Protein AF-A0AAP1C8U9-F1 (afdb_monomer_lite)

Secondary structure (DSSP, 8-state):
-HHHHHTTTS---EE---TTEEEHHHHHHHEEEEEEETTEEEEEETTSSEEEEEEEEEETTS-EEEEEEEEEEEETTEEEEEEESS--HHHHHHHHHHHHHHHHHHHHHHHHHS--

Structure (mmCIF, N/CA/C/O backbone):
data_AF-A0AAP1C8U9-F1
#
_entry.id   AF-A0AAP1C8U9-F1
#
loop_
_atom_site.group_PDB
_atom_site.id
_atom_site.type_symbol
_atom_site.label_atom_id
_atom_site.label_alt_id
_atom_site.label_comp_id
_atom_site.label_asym_id
_atom_site.label_entity_id
_atom_site.label_seq_id
_atom_site.pdbx_PDB_ins_code
_atom_site.Cartn_x
_atom_site.Cartn_y
_atom_site.Cartn_z
_atom_site.occupancy
_atom_site.B_iso_or_equiv
_atom_site.auth_seq_id
_atom_site.auth_comp_id
_atom_site.auth_asym_id
_atom_site.auth_atom_id
_atom_site.pdbx_PDB_model_num
ATOM 1 N N . MET A 1 1 ? 7.116 -14.100 4.155 1.00 57.41 1 MET A N 1
ATOM 2 C CA . MET A 1 1 ? 6.421 -15.200 3.461 1.00 57.41 1 MET A CA 1
ATOM 3 C C . MET A 1 1 ? 5.137 -14.801 2.743 1.00 57.41 1 MET A C 1
ATOM 5 O O . MET A 1 1 ? 5.049 -15.154 1.580 1.00 57.41 1 MET A O 1
ATOM 9 N N . GLU A 1 2 ? 4.154 -14.098 3.331 1.00 79.31 2 GLU A N 1
ATOM 10 C CA . GLU A 1 2 ? 2.946 -13.729 2.549 1.00 79.31 2 GLU A CA 1
ATOM 11 C C . GLU A 1 2 ? 3.238 -12.731 1.424 1.00 79.31 2 GLU A C 1
ATOM 13 O O . GLU A 1 2 ? 2.864 -12.975 0.283 1.00 79.31 2 GLU A O 1
ATOM 18 N N . PHE A 1 3 ? 3.963 -11.649 1.717 1.00 87.81 3 PHE A N 1
ATOM 19 C CA . PHE A 1 3 ? 4.241 -10.627 0.708 1.00 87.81 3 PHE A CA 1
ATOM 20 C C . PHE A 1 3 ? 5.209 -11.092 -0.385 1.00 87.81 3 PHE A C 1
ATOM 22 O O . PHE A 1 3 ? 4.993 -10.748 -1.535 1.00 87.81 3 PHE A O 1
ATOM 29 N N . GLU A 1 4 ? 6.235 -11.888 -0.064 1.00 86.62 4 GLU A N 1
ATOM 30 C CA . GLU A 1 4 ? 7.237 -12.368 -1.040 1.00 86.62 4 GLU A CA 1
ATOM 31 C C . GLU A 1 4 ? 6.588 -13.141 -2.189 1.00 86.62 4 GLU A C 1
ATOM 33 O O . GLU A 1 4 ? 6.900 -12.896 -3.351 1.00 86.62 4 GLU A O 1
ATOM 38 N N . ARG A 1 5 ? 5.611 -13.998 -1.867 1.00 89.31 5 ARG A N 1
ATOM 39 C CA . ARG A 1 5 ? 4.880 -14.796 -2.857 1.00 89.31 5 ARG A CA 1
ATOM 40 C C . ARG A 1 5 ? 4.102 -13.949 -3.858 1.00 89.31 5 ARG A C 1
ATOM 42 O O . ARG A 1 5 ? 3.864 -14.406 -4.969 1.00 89.31 5 ARG A O 1
ATOM 49 N N . LEU A 1 6 ? 3.715 -12.723 -3.492 1.00 89.81 6 LEU A N 1
ATOM 50 C CA . LEU A 1 6 ? 3.013 -11.826 -4.411 1.00 89.81 6 LEU A CA 1
ATOM 51 C C . LEU A 1 6 ? 3.906 -11.416 -5.585 1.00 89.81 6 LEU A C 1
ATOM 53 O O . LEU A 1 6 ? 3.395 -11.141 -6.665 1.00 89.81 6 LEU A O 1
ATOM 57 N N . PHE A 1 7 ? 5.225 -11.380 -5.387 1.00 89.94 7 PHE A N 1
ATOM 58 C CA . PHE A 1 7 ? 6.176 -10.920 -6.395 1.00 89.94 7 PHE A CA 1
ATOM 59 C C . PHE A 1 7 ? 6.625 -12.024 -7.361 1.00 89.94 7 PHE A C 1
ATOM 61 O O . PHE A 1 7 ? 7.336 -11.737 -8.324 1.00 89.94 7 PHE A O 1
ATOM 68 N N . GLU A 1 8 ? 6.211 -13.273 -7.150 1.00 88.31 8 GLU A N 1
ATOM 69 C CA . GLU A 1 8 ? 6.632 -14.400 -7.978 1.00 88.31 8 GLU A CA 1
ATOM 70 C C . GLU A 1 8 ? 5.942 -14.410 -9.356 1.00 88.31 8 GLU A C 1
ATOM 72 O O . GLU A 1 8 ? 4.753 -14.122 -9.504 1.00 88.31 8 GLU A O 1
ATOM 77 N N . GLY A 1 9 ? 6.692 -14.797 -10.393 1.00 81.62 9 GLY A N 1
ATOM 78 C CA . GLY A 1 9 ? 6.134 -15.166 -11.699 1.00 81.62 9 GLY A CA 1
ATOM 79 C C . GLY A 1 9 ? 5.708 -14.014 -12.617 1.00 81.62 9 GLY A C 1
ATOM 80 O O . GLY A 1 9 ? 5.140 -14.284 -13.677 1.00 81.62 9 GLY A O 1
ATOM 81 N N . LYS A 1 10 ? 5.978 -12.750 -12.263 1.00 82.06 10 LYS A N 1
ATOM 82 C CA . LYS A 1 10 ? 5.694 -11.581 -13.114 1.00 82.06 10 LYS A CA 1
ATOM 83 C C . LYS A 1 10 ? 6.839 -10.563 -13.075 1.00 82.06 10 LYS A C 1
ATOM 85 O O . LYS A 1 10 ? 7.436 -10.382 -12.019 1.00 82.06 10 LYS A O 1
ATOM 90 N N . PRO A 1 11 ? 7.135 -9.879 -14.196 1.00 85.12 11 PRO A N 1
ATOM 91 C CA . PRO A 1 11 ? 8.046 -8.743 -14.187 1.00 85.12 11 PRO A CA 1
ATOM 92 C C . PRO A 1 11 ? 7.383 -7.541 -13.506 1.00 85.12 11 PRO A C 1
ATOM 94 O O . PRO A 1 11 ? 6.227 -7.214 -13.792 1.00 85.12 11 PRO A O 1
ATOM 97 N N . TRP A 1 12 ? 8.129 -6.864 -12.637 1.00 92.38 12 TRP A N 1
ATOM 98 C CA . TRP A 1 12 ? 7.668 -5.682 -11.914 1.00 92.38 12 TRP A CA 1
ATOM 99 C C . TRP A 1 12 ? 8.289 -4.405 -12.483 1.00 92.38 12 TRP A C 1
ATOM 101 O O . TRP A 1 12 ? 9.398 -4.440 -13.017 1.00 92.38 12 TRP A O 1
ATOM 111 N N . PRO A 1 13 ? 7.590 -3.259 -12.400 1.00 91.94 13 PRO A N 1
ATOM 112 C CA . PRO A 1 13 ? 8.167 -1.989 -12.810 1.00 91.94 13 PRO A CA 1
ATOM 113 C C . PRO A 1 13 ? 9.390 -1.661 -11.948 1.00 91.94 13 PRO A C 1
ATOM 115 O O . PRO A 1 13 ? 9.350 -1.805 -10.724 1.00 91.94 13 PRO A O 1
ATOM 118 N N . ALA A 1 14 ? 10.452 -1.190 -12.598 1.00 92.44 14 ALA A N 1
ATOM 119 C CA . ALA A 1 14 ? 11.650 -0.729 -11.915 1.00 92.44 14 ALA A CA 1
ATOM 120 C C . ALA A 1 14 ? 11.370 0.551 -11.109 1.00 92.44 14 ALA A C 1
ATOM 122 O O . ALA A 1 14 ? 10.611 1.420 -11.551 1.00 92.44 14 ALA A O 1
ATOM 123 N N . THR A 1 15 ? 12.011 0.686 -9.952 1.00 91.56 15 THR A N 1
ATOM 124 C CA . THR A 1 15 ? 12.005 1.905 -9.137 1.00 91.56 15 THR A CA 1
ATOM 125 C C . THR A 1 15 ? 13.390 2.210 -8.579 1.00 91.56 15 THR A C 1
ATOM 127 O O . THR A 1 15 ? 14.207 1.314 -8.358 1.00 91.56 15 THR A O 1
ATOM 130 N N . THR A 1 16 ? 13.638 3.488 -8.307 1.00 87.69 16 THR A N 1
ATOM 131 C CA . THR A 1 16 ? 14.831 3.961 -7.602 1.00 87.69 16 THR A CA 1
ATOM 132 C C . THR A 1 16 ? 14.554 4.108 -6.106 1.00 87.69 16 THR A C 1
ATOM 134 O O . THR A 1 16 ? 13.399 4.186 -5.678 1.00 87.69 16 THR A O 1
ATOM 137 N N . GLU A 1 17 ? 15.607 4.129 -5.285 1.00 83.38 17 GLU A N 1
ATOM 138 C CA . GLU A 1 17 ? 15.458 4.392 -3.851 1.00 83.38 17 GLU A CA 1
ATOM 139 C C . GLU A 1 17 ? 14.977 5.827 -3.605 1.00 83.38 17 GLU A C 1
ATOM 141 O O . GLU A 1 17 ? 15.621 6.803 -3.992 1.00 83.38 17 GLU A O 1
ATOM 146 N N . ARG A 1 18 ? 13.838 5.951 -2.924 1.00 86.19 18 AR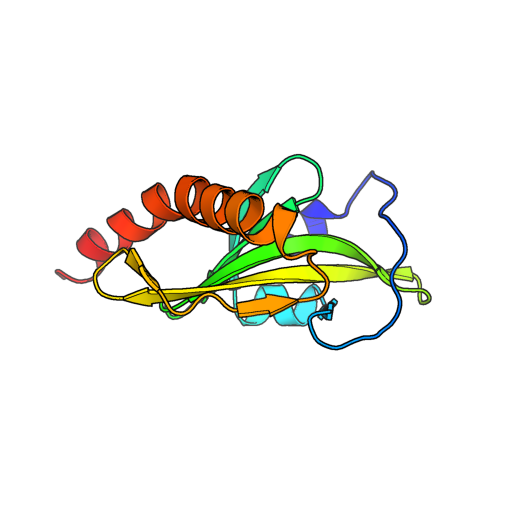G A N 1
ATOM 147 C CA . ARG A 1 18 ? 13.258 7.220 -2.484 1.00 86.19 18 ARG A CA 1
ATOM 148 C C . ARG A 1 18 ? 12.419 7.005 -1.227 1.00 86.19 18 ARG A C 1
ATOM 150 O O . ARG A 1 18 ? 12.159 5.864 -0.837 1.00 86.19 18 ARG A O 1
ATOM 157 N N . VAL A 1 19 ? 12.006 8.096 -0.576 1.00 85.56 19 VAL A N 1
ATOM 158 C CA . VAL A 1 19 ? 11.016 8.036 0.519 1.00 85.56 19 VAL A CA 1
ATOM 159 C C . VAL A 1 19 ? 9.784 7.267 0.023 1.00 85.56 19 VAL A C 1
ATOM 161 O O . VAL A 1 19 ? 9.538 7.223 -1.170 1.00 85.56 19 VAL A O 1
ATOM 164 N N . GLY A 1 20 ? 9.049 6.574 0.890 1.00 87.81 20 GLY A N 1
ATOM 165 C CA . GLY A 1 20 ? 7.875 5.797 0.467 1.00 87.81 20 GLY A CA 1
ATOM 166 C C . GLY A 1 20 ? 8.185 4.462 -0.223 1.00 87.81 20 GLY A C 1
ATOM 167 O O . GLY A 1 20 ? 7.272 3.655 -0.366 1.00 87.81 20 GLY A O 1
ATOM 168 N N . ILE A 1 21 ? 9.441 4.155 -0.572 1.00 93.31 21 ILE A N 1
ATOM 169 C CA . ILE A 1 21 ? 9.829 2.790 -0.951 1.00 93.31 21 ILE A CA 1
ATOM 170 C C . ILE A 1 21 ? 10.014 1.940 0.306 1.00 93.31 21 ILE A C 1
ATOM 172 O O . ILE A 1 21 ? 10.745 2.309 1.226 1.00 93.31 21 ILE A O 1
ATOM 176 N N . MET A 1 22 ? 9.378 0.772 0.336 1.00 94.81 22 MET A N 1
ATOM 177 C CA . MET A 1 22 ? 9.456 -0.175 1.444 1.00 94.81 22 MET A CA 1
ATOM 178 C C . MET A 1 22 ? 9.836 -1.562 0.931 1.00 94.81 22 MET A C 1
ATOM 180 O O . MET A 1 22 ? 9.208 -2.098 0.020 1.00 94.81 22 MET A O 1
ATOM 184 N N . SER A 1 23 ? 10.867 -2.164 1.527 1.00 94.19 23 SER A N 1
ATOM 185 C CA . SER A 1 23 ? 11.239 -3.548 1.226 1.00 94.19 23 SER A CA 1
ATOM 186 C C . SER A 1 23 ? 10.151 -4.523 1.672 1.00 94.19 23 SER A C 1
ATOM 188 O O . SER A 1 23 ? 9.431 -4.272 2.643 1.00 94.19 23 SER A O 1
ATOM 190 N N . VAL A 1 24 ? 10.075 -5.672 1.001 1.00 94.06 24 VAL A N 1
ATOM 191 C CA . VAL A 1 24 ? 9.145 -6.749 1.369 1.00 94.06 24 VAL A CA 1
ATOM 192 C C . VAL A 1 24 ? 9.379 -7.238 2.806 1.00 94.06 24 VAL A C 1
ATOM 194 O O . VAL A 1 24 ? 8.416 -7.473 3.535 1.00 94.06 24 VAL A O 1
ATOM 197 N N . ASP A 1 25 ? 10.633 -7.298 3.258 1.00 93.31 25 ASP A N 1
ATOM 198 C CA . ASP A 1 25 ? 10.988 -7.606 4.648 1.00 93.31 25 ASP A CA 1
ATOM 199 C C . ASP A 1 25 ? 10.356 -6.633 5.649 1.00 93.31 25 ASP A C 1
ATOM 201 O O . ASP A 1 25 ? 9.743 -7.054 6.633 1.00 93.31 25 ASP A O 1
ATOM 205 N N . SER A 1 26 ? 10.499 -5.324 5.412 1.00 93.62 26 SER A N 1
ATOM 206 C CA . SER A 1 26 ? 9.927 -4.289 6.281 1.00 93.62 26 SER A CA 1
ATOM 207 C C . SER A 1 26 ? 8.403 -4.340 6.260 1.00 93.62 26 SER A C 1
ATOM 209 O O . SER A 1 26 ? 7.766 -4.268 7.315 1.00 93.62 26 SER A O 1
ATOM 211 N N . LEU A 1 27 ? 7.829 -4.559 5.074 1.00 94.75 27 LEU A N 1
ATOM 212 C CA . LEU A 1 27 ? 6.396 -4.721 4.883 1.00 94.75 27 LEU A CA 1
ATOM 213 C C . LEU A 1 27 ? 5.862 -5.901 5.710 1.00 94.75 27 LEU A C 1
ATOM 215 O O . LEU A 1 27 ? 4.956 -5.724 6.517 1.00 94.75 27 LEU A O 1
ATOM 219 N N . GLY A 1 28 ? 6.488 -7.077 5.615 1.00 93.88 28 GLY A N 1
ATOM 220 C CA . GLY A 1 28 ? 6.080 -8.271 6.363 1.00 93.88 28 GLY A CA 1
ATOM 221 C C . GLY A 1 28 ? 6.229 -8.158 7.883 1.00 93.88 28 GLY A C 1
ATOM 222 O O . GLY A 1 28 ? 5.494 -8.815 8.631 1.00 93.88 28 GLY A O 1
ATOM 223 N N . ARG A 1 29 ? 7.146 -7.312 8.366 1.00 93.94 29 ARG A N 1
ATOM 224 C CA . ARG A 1 29 ? 7.324 -7.053 9.803 1.00 93.94 29 ARG A CA 1
ATOM 225 C C . ARG A 1 29 ? 6.245 -6.147 10.376 1.00 93.94 29 ARG A C 1
ATOM 227 O O . ARG A 1 29 ? 5.832 -6.372 11.507 1.00 93.94 29 ARG A O 1
ATOM 234 N N . GLN A 1 30 ? 5.798 -5.143 9.629 1.00 94.69 30 GLN A N 1
ATOM 235 C CA . GLN A 1 30 ? 4.947 -4.069 10.159 1.00 94.69 30 GLN A CA 1
ATOM 236 C C . GLN A 1 30 ? 3.487 -4.159 9.707 1.00 94.69 30 GLN A C 1
ATOM 238 O O . GLN A 1 30 ? 2.610 -3.604 10.369 1.00 94.69 30 GLN A O 1
ATOM 243 N N . TRP A 1 31 ? 3.220 -4.878 8.619 1.00 95.69 31 TRP A N 1
ATOM 244 C CA . TRP A 1 31 ? 1.928 -4.881 7.949 1.00 95.69 31 TRP A CA 1
ATOM 245 C C . TRP A 1 31 ? 1.392 -6.297 7.747 1.00 95.69 31 TRP A C 1
ATOM 247 O O . TRP A 1 31 ? 2.128 -7.286 7.765 1.00 95.69 31 TRP A O 1
ATOM 257 N N . VAL A 1 32 ? 0.080 -6.368 7.567 1.00 94.19 32 VAL A N 1
ATOM 258 C CA . VAL A 1 32 ? -0.695 -7.558 7.229 1.00 94.19 32 VAL A CA 1
ATOM 259 C C . VAL A 1 32 ? -1.348 -7.297 5.881 1.00 94.19 32 VAL A C 1
ATOM 261 O O . VAL A 1 32 ? -1.930 -6.228 5.671 1.00 94.19 32 VAL A O 1
ATOM 264 N N . LEU A 1 33 ? -1.214 -8.247 4.958 1.00 93.75 33 LEU A N 1
ATOM 265 C CA . LEU A 1 33 ? -1.822 -8.146 3.639 1.00 93.75 33 LEU A CA 1
ATOM 266 C C . LEU A 1 33 ? -3.347 -8.165 3.780 1.00 93.75 33 LEU A C 1
ATOM 268 O O . LEU A 1 33 ? -3.901 -9.013 4.472 1.00 93.75 33 LEU A O 1
ATOM 272 N N . VAL A 1 34 ? -4.012 -7.229 3.111 1.00 93.38 34 VAL A N 1
ATOM 273 C CA . VAL A 1 34 ? -5.476 -7.165 3.038 1.00 93.38 34 VAL A CA 1
ATOM 274 C C . VAL A 1 34 ? -5.956 -7.638 1.671 1.00 93.38 34 VAL A C 1
ATOM 276 O O . VAL A 1 34 ? -6.861 -8.461 1.584 1.00 93.38 34 VAL A O 1
ATOM 279 N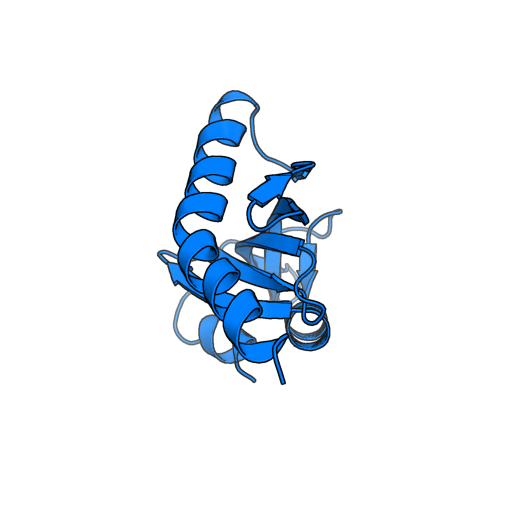 N . ALA A 1 35 ? -5.352 -7.117 0.604 1.00 92.38 35 ALA A N 1
ATOM 280 C CA . ALA A 1 35 ? -5.694 -7.473 -0.767 1.00 92.38 35 ALA A CA 1
ATOM 281 C C . ALA A 1 35 ? -4.516 -7.206 -1.712 1.00 92.38 35 ALA A C 1
ATOM 283 O O . ALA A 1 35 ? -3.688 -6.333 -1.448 1.00 92.38 35 ALA A O 1
ATOM 284 N N . GLU A 1 36 ? -4.478 -7.922 -2.832 1.00 91.75 36 GLU A N 1
ATOM 285 C CA . GLU A 1 36 ? -3.638 -7.625 -3.996 1.00 91.75 36 GLU A CA 1
ATOM 286 C C . GLU A 1 36 ? -4.544 -7.525 -5.222 1.00 91.75 36 GLU A C 1
ATOM 288 O O . GLU A 1 36 ? -5.464 -8.325 -5.385 1.00 91.75 36 GLU A O 1
ATOM 293 N N . GLU A 1 37 ? -4.319 -6.512 -6.055 1.00 88.94 37 GLU A N 1
ATOM 294 C CA . GLU A 1 37 ? -5.041 -6.348 -7.309 1.00 88.94 37 GLU A CA 1
ATOM 295 C C . GLU A 1 37 ? -4.219 -5.563 -8.336 1.00 88.94 37 GLU A C 1
ATOM 297 O O . GLU A 1 37 ? -3.918 -4.373 -8.165 1.00 88.94 37 GLU A O 1
ATOM 302 N N . CYS A 1 38 ? -3.959 -6.207 -9.476 1.00 87.50 38 CYS A N 1
ATOM 303 C CA . CYS A 1 38 ? -3.337 -5.599 -10.652 1.00 87.50 38 CYS A CA 1
ATOM 304 C C . CYS A 1 38 ? -1.974 -4.957 -10.345 1.00 87.50 38 CYS A C 1
ATOM 306 O O . CYS A 1 38 ? -1.664 -3.882 -10.861 1.00 87.50 38 CYS A O 1
ATOM 308 N N . GLY A 1 39 ? -1.164 -5.601 -9.496 1.00 92.12 39 GLY A N 1
ATOM 309 C CA . GLY A 1 39 ? 0.160 -5.097 -9.123 1.00 92.12 39 GLY A CA 1
ATOM 310 C C . GLY A 1 39 ? 0.140 -3.963 -8.099 1.00 92.12 39 GLY A C 1
ATOM 311 O O . GLY A 1 39 ? 1.135 -3.258 -7.923 1.00 92.12 39 GLY A O 1
ATOM 312 N N . TYR A 1 40 ? -0.990 -3.788 -7.424 1.00 93.75 40 TYR A N 1
ATOM 313 C CA . TYR A 1 40 ? -1.111 -2.983 -6.221 1.00 93.75 40 TYR A CA 1
ATOM 314 C C . TYR A 1 40 ? -1.443 -3.900 -5.057 1.00 93.75 40 TYR A C 1
ATOM 316 O O . TYR A 1 40 ? -2.170 -4.875 -5.226 1.00 93.75 40 TYR A O 1
ATOM 324 N N . LEU A 1 41 ? -0.973 -3.552 -3.868 1.00 94.81 41 LEU A N 1
ATOM 325 C CA . LEU A 1 41 ? -1.376 -4.219 -2.645 1.00 94.81 41 LEU A CA 1
ATOM 326 C C . LEU A 1 41 ? -1.909 -3.227 -1.629 1.00 94.81 41 LEU A C 1
ATOM 328 O O . LEU A 1 41 ? -1.485 -2.073 -1.560 1.00 94.81 41 LEU A O 1
ATOM 332 N N . ILE A 1 42 ? -2.860 -3.707 -0.844 1.00 95.19 42 ILE A N 1
ATOM 333 C CA . ILE A 1 42 ? -3.447 -3.005 0.278 1.00 95.19 42 ILE A CA 1
ATOM 334 C C . ILE A 1 42 ? -3.004 -3.767 1.507 1.00 95.19 42 ILE A C 1
ATOM 336 O O . ILE A 1 42 ? -3.123 -4.994 1.574 1.00 95.19 42 ILE A O 1
ATOM 340 N N . ALA A 1 43 ? -2.489 -3.036 2.480 1.00 95.81 43 ALA A N 1
ATOM 341 C CA . ALA A 1 43 ? -2.051 -3.617 3.727 1.00 95.81 43 ALA A CA 1
ATOM 342 C C . ALA A 1 43 ? -2.542 -2.782 4.902 1.00 95.81 43 ALA A C 1
ATOM 344 O O . ALA A 1 43 ? -2.770 -1.576 4.796 1.00 95.81 43 ALA A O 1
ATOM 345 N N . LYS A 1 44 ? -2.693 -3.450 6.036 1.00 95.19 44 LYS A N 1
ATOM 346 C CA . LYS A 1 44 ? -3.062 -2.850 7.312 1.00 95.19 44 LYS A CA 1
ATOM 347 C C . LYS A 1 44 ? -1.898 -3.000 8.273 1.00 95.19 44 LYS A C 1
ATOM 349 O O . LYS A 1 44 ? -1.222 -4.027 8.253 1.00 95.19 44 LYS A O 1
ATOM 354 N N . SER A 1 45 ? -1.630 -1.993 9.089 1.00 95.62 45 SER A N 1
ATOM 355 C CA . SER A 1 45 ? -0.584 -2.101 10.098 1.00 95.62 45 SER A CA 1
ATOM 356 C C . SER A 1 45 ? -0.953 -3.202 11.093 1.00 95.62 45 SER A C 1
ATOM 358 O O . SER A 1 45 ? -2.128 -3.455 11.363 1.00 95.62 45 SER A O 1
ATOM 360 N N . ARG A 1 46 ? 0.046 -3.888 11.650 1.00 93.44 46 ARG A N 1
ATOM 361 C CA . ARG A 1 46 ? -0.191 -4.980 12.610 1.00 93.44 46 ARG A CA 1
ATOM 362 C C . ARG A 1 46 ? -0.912 -4.531 13.878 1.00 93.44 46 ARG A C 1
ATOM 364 O O . ARG A 1 46 ? -1.624 -5.328 14.472 1.00 93.44 46 ARG A O 1
ATOM 371 N N . ASP A 1 47 ? -0.737 -3.276 14.280 1.00 92.19 47 ASP A N 1
ATOM 372 C CA . ASP A 1 47 ? -1.477 -2.670 15.392 1.00 92.19 47 ASP A CA 1
ATOM 373 C C . ASP A 1 47 ? -2.901 -2.230 15.003 1.00 92.19 47 ASP A C 1
ATOM 375 O O . ASP A 1 47 ? -3.659 -1.762 15.849 1.00 92.19 47 ASP A O 1
ATOM 379 N N . GLY A 1 48 ? -3.266 -2.369 13.726 1.00 91.50 48 GLY A N 1
ATOM 380 C CA . GLY A 1 48 ? -4.573 -2.042 13.179 1.00 91.50 48 GLY A CA 1
ATOM 381 C C . GLY A 1 48 ? -4.878 -0.551 13.063 1.00 91.50 48 GLY A C 1
ATOM 382 O O . GLY A 1 48 ? -6.014 -0.216 12.735 1.00 91.50 48 GLY A O 1
ATOM 383 N N . LYS A 1 49 ? -3.898 0.325 13.310 1.00 94.88 49 LYS A N 1
ATOM 384 C CA . LYS A 1 49 ? -4.073 1.785 13.363 1.00 94.88 49 LYS A CA 1
ATOM 385 C C . LYS A 1 49 ? -3.842 2.505 12.043 1.00 94.88 49 LYS A C 1
ATOM 387 O O . LYS A 1 49 ? -4.085 3.702 11.969 1.00 94.88 49 LYS A O 1
ATOM 392 N N . ALA A 1 50 ? -3.371 1.822 11.008 1.00 96.75 50 ALA A N 1
ATOM 393 C CA . ALA A 1 50 ? -3.128 2.429 9.710 1.00 96.75 50 ALA A CA 1
ATOM 394 C C . ALA A 1 50 ? -3.432 1.466 8.561 1.00 96.75 50 ALA A C 1
ATOM 396 O O . ALA A 1 50 ? -3.311 0.246 8.682 1.00 96.75 50 ALA A O 1
ATOM 397 N N . GLY A 1 51 ? -3.799 2.041 7.423 1.00 96.50 51 GLY A N 1
ATOM 398 C CA . GLY A 1 51 ? -3.889 1.373 6.134 1.00 96.50 51 GLY A CA 1
ATOM 399 C C . GLY A 1 51 ? -2.913 1.992 5.143 1.00 96.50 51 GLY A C 1
ATOM 400 O O . GLY A 1 51 ? -2.641 3.191 5.205 1.00 96.50 51 GLY A O 1
ATOM 401 N N . LEU A 1 52 ? -2.410 1.190 4.211 1.00 96.94 52 LEU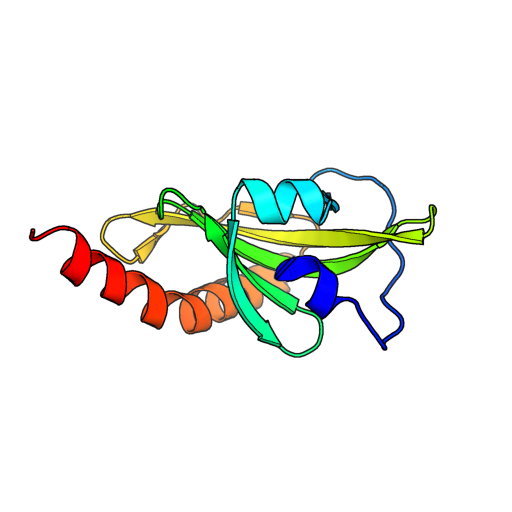 A N 1
ATOM 402 C CA . LEU A 1 52 ? -1.657 1.686 3.065 1.00 96.94 52 LEU A CA 1
ATOM 403 C C . LEU A 1 52 ? -2.097 1.016 1.771 1.00 96.94 52 LEU A C 1
ATOM 405 O O . LEU A 1 52 ? -2.563 -0.124 1.768 1.00 96.94 52 LEU A O 1
ATOM 409 N N . LEU A 1 53 ? -1.899 1.740 0.675 1.0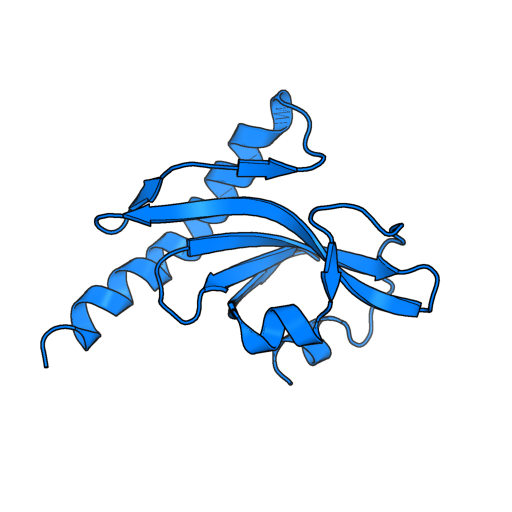0 96.88 53 LEU A N 1
ATOM 410 C CA . LEU A 1 53 ? -1.926 1.230 -0.687 1.00 96.88 53 LEU A CA 1
ATOM 411 C C . LEU A 1 53 ? -0.529 1.421 -1.278 1.00 96.88 53 LEU A C 1
ATOM 413 O O . LEU A 1 53 ? -0.018 2.543 -1.346 1.00 96.88 53 LEU A O 1
ATOM 417 N N . GLY A 1 54 ? 0.069 0.320 -1.716 1.00 96.25 54 GLY A N 1
ATOM 418 C CA . GLY A 1 54 ? 1.370 0.301 -2.364 1.00 96.25 54 GLY A CA 1
ATOM 419 C C . GLY A 1 54 ? 1.285 -0.246 -3.780 1.00 96.25 54 GLY A C 1
ATOM 420 O O . GLY A 1 54 ? 0.508 -1.157 -4.058 1.00 96.25 54 GLY A O 1
ATOM 421 N N . ARG A 1 55 ? 2.101 0.293 -4.680 1.00 95.50 55 ARG A N 1
ATOM 422 C CA . ARG A 1 55 ? 2.389 -0.323 -5.974 1.00 95.50 55 ARG A CA 1
ATOM 423 C C . ARG A 1 55 ? 3.536 -1.309 -5.802 1.00 95.50 55 ARG A C 1
ATOM 425 O O . ARG A 1 55 ? 4.523 -0.984 -5.157 1.00 95.50 55 ARG A O 1
ATOM 432 N N . MET A 1 56 ? 3.417 -2.490 -6.386 1.00 95.25 56 MET A N 1
ATOM 433 C CA . MET A 1 56 ? 4.480 -3.490 -6.389 1.00 95.25 56 MET A CA 1
ATOM 434 C C . MET A 1 56 ? 5.525 -3.151 -7.453 1.00 95.25 56 MET A C 1
ATOM 436 O O . MET A 1 56 ? 5.181 -2.834 -8.596 1.00 95.25 56 MET A O 1
ATOM 440 N N . CYS A 1 57 ? 6.797 -3.203 -7.073 1.00 95.31 57 CYS A N 1
ATOM 441 C CA . CYS A 1 57 ? 7.920 -2.807 -7.914 1.00 95.31 57 CYS A CA 1
ATOM 442 C C . CYS A 1 57 ? 9.190 -3.604 -7.583 1.00 95.31 57 CYS A C 1
ATOM 444 O O . CYS A 1 57 ? 9.273 -4.329 -6.589 1.00 95.31 57 CYS A O 1
ATOM 446 N N . GLU A 1 58 ? 10.193 -3.457 -8.441 1.00 94.94 58 GLU A N 1
ATOM 447 C CA . GLU A 1 58 ? 11.530 -4.017 -8.263 1.00 94.94 58 GLU A CA 1
ATOM 448 C C . GLU A 1 58 ? 12.557 -2.885 -8.242 1.00 94.94 58 GLU A C 1
ATOM 450 O O . GLU A 1 58 ? 12.474 -1.929 -9.012 1.00 94.94 58 GLU A O 1
ATOM 455 N N . ARG A 1 59 ? 13.511 -2.955 -7.320 1.00 92.12 59 ARG A N 1
ATOM 456 C CA . ARG A 1 59 ? 14.625 -2.008 -7.237 1.00 92.12 59 ARG A CA 1
ATOM 457 C C . ARG A 1 59 ? 15.686 -2.325 -8.287 1.00 92.12 59 ARG A C 1
ATOM 459 O O . ARG A 1 59 ? 15.782 -3.450 -8.760 1.00 92.12 59 ARG A O 1
ATOM 466 N N . GLU A 1 60 ? 16.571 -1.368 -8.556 1.00 88.69 60 GLU A N 1
ATOM 467 C CA . GLU A 1 60 ? 17.721 -1.568 -9.457 1.00 88.69 60 GLU A CA 1
ATOM 468 C C . GLU A 1 60 ? 18.647 -2.730 -9.044 1.00 88.69 60 GLU A C 1
ATOM 470 O O . GLU A 1 60 ? 19.307 -3.318 -9.895 1.00 88.69 60 GLU A O 1
ATOM 475 N N . ASP A 1 61 ? 18.680 -3.100 -7.757 1.00 89.44 61 ASP A N 1
ATOM 476 C CA . ASP A 1 61 ? 19.426 -4.261 -7.251 1.00 89.44 61 ASP A CA 1
ATOM 477 C C . ASP A 1 61 ? 18.660 -5.595 -7.370 1.00 89.44 61 ASP A C 1
ATOM 479 O O . ASP A 1 61 ? 19.070 -6.593 -6.776 1.00 89.44 61 ASP A O 1
ATOM 483 N N . GLY A 1 62 ? 17.546 -5.621 -8.113 1.00 89.75 62 GLY A N 1
ATOM 484 C CA . GLY A 1 62 ? 16.718 -6.805 -8.364 1.00 89.75 62 GLY A CA 1
ATOM 485 C C . GLY A 1 62 ? 15.846 -7.226 -7.180 1.00 89.75 62 GLY A C 1
ATOM 486 O O . GLY A 1 62 ? 15.278 -8.316 -7.181 1.00 89.75 62 GLY A O 1
ATOM 487 N N . LYS A 1 63 ? 15.755 -6.400 -6.130 1.00 91.88 63 LYS A N 1
ATOM 488 C CA . LYS A 1 63 ? 14.959 -6.722 -4.940 1.00 91.88 63 LYS A CA 1
ATOM 489 C C . LYS A 1 63 ? 13.535 -6.206 -5.061 1.00 91.88 63 LYS A C 1
ATOM 491 O O . LYS A 1 63 ? 13.307 -5.027 -5.333 1.00 91.88 63 LYS A O 1
ATOM 496 N N . SER A 1 64 ? 12.581 -7.075 -4.746 1.00 94.00 64 SER A N 1
ATOM 497 C CA . SER A 1 64 ? 11.168 -6.728 -4.635 1.00 94.00 64 SER A CA 1
ATOM 498 C C . SER A 1 64 ? 10.916 -5.695 -3.537 1.00 94.00 64 SER A C 1
ATOM 500 O O . SER A 1 64 ? 11.492 -5.741 -2.443 1.00 94.00 64 SER A O 1
ATOM 502 N N . CYS A 1 65 ? 10.016 -4.763 -3.818 1.00 95.12 65 CYS A N 1
ATOM 503 C CA . CYS A 1 65 ? 9.610 -3.716 -2.895 1.00 95.12 65 CYS A CA 1
ATOM 504 C C . CYS A 1 65 ? 8.199 -3.229 -3.224 1.00 95.12 65 CYS A C 1
ATOM 506 O O . CYS A 1 65 ? 7.604 -3.602 -4.236 1.00 95.12 65 CYS A O 1
ATOM 508 N N . ILE A 1 66 ? 7.663 -2.380 -2.357 1.00 95.81 66 ILE A N 1
ATOM 509 C CA . ILE A 1 66 ? 6.519 -1.556 -2.708 1.00 95.81 66 ILE A CA 1
ATOM 510 C C . ILE A 1 66 ? 6.901 -0.089 -2.724 1.00 95.81 66 ILE A C 1
ATOM 512 O O . ILE A 1 66 ? 7.720 0.370 -1.930 1.00 95.81 66 ILE A O 1
ATOM 516 N N . GLU A 1 67 ? 6.224 0.647 -3.582 1.00 95.94 67 GLU A N 1
ATOM 517 C CA . GLU A 1 67 ? 6.120 2.087 -3.527 1.00 95.94 67 GLU A CA 1
ATOM 518 C C . GLU A 1 67 ? 4.796 2.451 -2.865 1.00 95.94 67 GLU A C 1
ATOM 520 O O . GLU A 1 67 ? 3.724 2.199 -3.416 1.00 95.94 67 GLU A O 1
ATOM 525 N N . VAL A 1 68 ? 4.860 3.017 -1.664 1.00 96.44 68 VAL A N 1
ATOM 526 C CA . VAL A 1 68 ? 3.683 3.493 -0.938 1.00 96.44 68 VAL A CA 1
ATOM 527 C C . VAL A 1 68 ? 3.137 4.723 -1.656 1.00 96.44 68 VAL A C 1
ATOM 529 O O . VAL A 1 68 ? 3.817 5.738 -1.750 1.00 96.44 68 VAL A O 1
ATOM 532 N N . LEU A 1 69 ? 1.899 4.625 -2.143 1.00 95.75 69 LEU A N 1
ATOM 533 C CA . LEU A 1 69 ? 1.213 5.717 -2.839 1.00 95.75 69 LEU A CA 1
ATOM 534 C C . LEU A 1 69 ? 0.355 6.536 -1.884 1.00 95.75 69 LEU A C 1
ATOM 536 O O . LEU A 1 69 ? 0.300 7.759 -1.982 1.00 95.75 69 LEU A O 1
ATOM 540 N N . VAL A 1 70 ? -0.321 5.850 -0.960 1.00 96.69 70 VAL A N 1
ATOM 541 C CA . VAL A 1 70 ? -1.114 6.484 0.090 1.00 96.69 70 VAL A CA 1
ATOM 542 C C . VAL A 1 70 ? -1.058 5.671 1.374 1.00 96.69 70 VAL A C 1
ATOM 544 O O . VAL A 1 70 ? -1.138 4.440 1.350 1.00 96.69 70 VAL A O 1
ATOM 547 N N . ARG A 1 71 ? -0.958 6.376 2.498 1.00 97.00 71 ARG A N 1
ATOM 548 C CA . ARG A 1 71 ? -1.153 5.861 3.855 1.00 97.00 71 ARG A CA 1
ATOM 549 C C . ARG A 1 71 ? -2.235 6.689 4.531 1.00 97.00 71 ARG A C 1
ATOM 551 O O . ARG A 1 71 ? -2.360 7.877 4.264 1.00 97.00 71 ARG A O 1
ATOM 558 N N . ALA A 1 72 ? -3.025 6.064 5.386 1.00 97.31 72 ALA A N 1
ATOM 559 C CA . ALA A 1 72 ? -4.023 6.751 6.189 1.00 97.31 72 ALA A CA 1
ATOM 560 C C . ALA A 1 72 ? -4.140 6.080 7.557 1.00 97.31 72 ALA A C 1
ATOM 562 O O . ALA A 1 72 ? -3.971 4.863 7.679 1.00 97.31 72 ALA A O 1
ATOM 563 N N . GLU A 1 73 ? -4.440 6.871 8.576 1.00 96.81 73 GLU A N 1
ATOM 564 C CA . GLU A 1 73 ? -4.722 6.386 9.923 1.00 96.81 73 GLU A CA 1
ATOM 565 C C . GLU A 1 73 ? -6.139 5.813 9.991 1.00 96.81 73 GLU A C 1
ATOM 567 O O . GLU A 1 73 ? -7.042 6.266 9.290 1.00 96.81 73 GLU A O 1
ATOM 572 N N . ILE A 1 74 ? -6.338 4.792 10.819 1.00 94.00 74 ILE A N 1
ATOM 573 C CA . ILE A 1 74 ? -7.638 4.187 11.093 1.00 94.00 74 ILE A CA 1
ATOM 574 C C . ILE A 1 74 ? -8.100 4.706 12.451 1.00 94.00 74 ILE A C 1
ATOM 576 O O . ILE A 1 74 ? -7.613 4.275 13.496 1.00 94.00 74 ILE A O 1
ATOM 580 N N . GLU A 1 75 ? -9.083 5.597 12.429 1.00 91.88 75 GLU A N 1
ATOM 581 C CA . GLU A 1 75 ? -9.685 6.198 13.615 1.00 91.88 75 GLU A CA 1
ATOM 582 C C . GLU A 1 75 ? -11.193 5.980 13.589 1.00 91.88 75 GLU A C 1
ATOM 584 O O . GLU A 1 75 ? -11.850 6.264 12.589 1.00 91.88 75 GLU A O 1
ATOM 589 N N . ASN A 1 76 ? -11.770 5.480 14.686 1.00 87.25 76 ASN A N 1
ATOM 590 C CA . ASN A 1 76 ? -13.215 5.233 14.794 1.00 87.25 76 ASN A CA 1
ATOM 591 C C . ASN A 1 76 ? -13.789 4.422 13.616 1.00 87.25 76 ASN A C 1
ATOM 593 O O . ASN A 1 76 ? -14.899 4.668 13.154 1.00 87.25 76 ASN A O 1
ATOM 597 N N . SER A 1 77 ? -13.030 3.432 13.141 1.00 83.81 77 SER A N 1
ATOM 598 C CA . SER A 1 77 ? -13.365 2.603 11.974 1.00 83.81 77 SER A CA 1
ATOM 599 C C . SER A 1 77 ? -13.404 3.339 10.626 1.00 83.81 77 SER A C 1
ATOM 601 O O . SER A 1 77 ? -13.970 2.834 9.654 1.00 83.81 77 SER A O 1
ATOM 603 N N . GLU A 1 78 ? -12.768 4.502 10.532 1.00 89.44 78 GLU A N 1
ATOM 604 C CA . GLU A 1 78 ? -12.659 5.282 9.306 1.00 89.44 78 GLU A CA 1
ATOM 605 C C . GLU A 1 78 ? -11.208 5.633 8.996 1.00 89.44 78 GLU A C 1
ATOM 607 O O . GLU A 1 78 ? -10.378 5.793 9.884 1.00 89.44 78 GLU A O 1
ATOM 612 N N . LEU A 1 79 ? -10.908 5.787 7.707 1.00 93.81 79 LEU A N 1
ATOM 613 C CA . LEU A 1 79 ? -9.605 6.265 7.265 1.00 93.81 79 LEU A CA 1
ATOM 614 C C . LEU A 1 79 ? -9.529 7.793 7.338 1.00 93.81 79 LEU A C 1
ATOM 616 O O . LEU A 1 79 ? -10.310 8.485 6.666 1.00 93.81 79 LEU A O 1
ATOM 620 N N . ARG A 1 80 ? -8.554 8.295 8.094 1.00 94.25 80 ARG A N 1
ATOM 621 C CA . ARG A 1 80 ? -8.254 9.708 8.354 1.00 94.25 80 ARG A CA 1
ATOM 622 C C . ARG A 1 80 ? -6.787 10.013 8.027 1.00 94.25 80 ARG A C 1
ATOM 624 O O . ARG A 1 80 ? -6.019 9.109 7.724 1.00 94.25 80 ARG A O 1
ATOM 631 N N . HIS A 1 81 ? -6.431 11.299 8.034 1.00 95.44 81 HIS A N 1
ATOM 632 C CA . HIS A 1 81 ? -5.045 11.769 7.874 1.00 95.44 81 HIS A CA 1
ATOM 633 C C . HIS A 1 81 ? -4.300 11.125 6.691 1.00 95.44 81 HIS A C 1
ATOM 635 O O . HIS A 1 81 ? -3.282 10.464 6.861 1.00 95.44 81 HIS A O 1
ATOM 641 N N . TYR A 1 82 ? -4.848 11.285 5.481 1.00 95.94 82 TYR A N 1
ATOM 642 C CA . TYR A 1 82 ? -4.243 10.715 4.278 1.00 95.94 82 TYR A CA 1
ATOM 643 C C . TYR A 1 82 ? -2.923 11.413 3.962 1.00 95.94 82 TYR A C 1
ATOM 645 O O . TYR A 1 82 ? -2.861 12.638 3.857 1.00 95.94 82 TYR A O 1
ATOM 653 N N . GLU A 1 83 ? -1.897 10.607 3.750 1.00 95.88 83 GLU A N 1
ATOM 654 C CA . GLU A 1 83 ? -0.573 11.017 3.317 1.00 95.88 83 GLU A CA 1
ATOM 655 C C . GLU A 1 83 ? -0.295 10.364 1.966 1.00 95.88 83 GLU A C 1
ATOM 657 O O . GLU A 1 83 ? -0.457 9.150 1.818 1.00 95.88 83 GLU A O 1
ATOM 662 N N . PHE A 1 84 ? 0.114 11.166 0.987 1.00 95.19 84 PHE A N 1
ATOM 663 C CA . PHE A 1 84 ? 0.377 10.718 -0.377 1.00 95.19 84 PHE A CA 1
ATOM 664 C C . PHE A 1 84 ? 1.847 10.917 -0.731 1.00 95.19 84 PHE A C 1
ATOM 666 O O . PHE A 1 84 ? 2.466 11.905 -0.333 1.00 95.19 84 PHE A O 1
ATOM 673 N N . TRP A 1 85 ? 2.394 9.997 -1.525 1.00 94.12 85 TRP A N 1
ATOM 674 C CA . TRP A 1 85 ? 3.755 10.097 -2.048 1.00 94.12 85 TRP A CA 1
ATOM 675 C C . TRP A 1 85 ? 3.777 9.790 -3.542 1.00 94.12 85 TRP A C 1
ATOM 677 O O . TRP A 1 85 ? 3.218 8.790 -3.978 1.00 94.12 85 TRP A O 1
ATOM 687 N N . TYR A 1 86 ? 4.457 10.639 -4.319 1.00 87.62 86 TYR A N 1
ATOM 688 C CA . TYR A 1 86 ? 4.674 10.476 -5.771 1.00 87.62 86 TYR A CA 1
ATOM 689 C C . TYR A 1 86 ? 3.396 10.252 -6.592 1.00 87.62 86 TYR A C 1
ATOM 691 O O . TYR A 1 86 ? 3.421 9.620 -7.646 1.00 87.62 86 TYR A O 1
ATOM 699 N N . VAL A 1 87 ? 2.281 10.786 -6.102 1.00 89.62 87 VAL A N 1
ATOM 700 C CA . VAL A 1 87 ? 0.971 10.767 -6.743 1.00 89.62 87 VAL A CA 1
ATOM 701 C C . VAL A 1 87 ? 0.656 12.187 -7.197 1.00 89.62 87 VAL A C 1
ATOM 703 O O . VAL A 1 87 ? 0.833 13.133 -6.433 1.00 89.62 87 VAL A O 1
ATOM 706 N N . ASP A 1 88 ? 0.179 12.343 -8.430 1.00 92.00 88 ASP A N 1
ATOM 707 C CA . ASP A 1 88 ? -0.351 13.624 -8.893 1.00 92.00 88 ASP A CA 1
ATOM 708 C C . ASP A 1 88 ? -1.620 13.990 -8.117 1.00 92.00 88 ASP A C 1
ATOM 710 O O . ASP A 1 88 ? -2.477 13.138 -7.883 1.00 92.00 88 ASP A O 1
ATOM 714 N N . ALA A 1 89 ? -1.807 15.273 -7.798 1.00 90.06 89 ALA A N 1
ATOM 715 C CA . ALA A 1 89 ? -2.972 15.750 -7.040 1.00 90.06 89 ALA A CA 1
ATOM 716 C C . ALA A 1 89 ? -4.323 15.321 -7.658 1.00 90.06 89 ALA A C 1
ATOM 718 O O . ALA A 1 89 ? -5.301 15.084 -6.949 1.00 90.06 89 ALA A O 1
ATOM 719 N N . ALA A 1 90 ? -4.382 15.172 -8.987 1.00 92.69 90 ALA A N 1
ATOM 720 C CA . ALA A 1 90 ? -5.567 14.689 -9.698 1.00 92.69 90 ALA A CA 1
ATOM 721 C C . ALA A 1 90 ? -5.912 13.215 -9.391 1.00 92.69 90 ALA A C 1
ATOM 723 O O . ALA A 1 90 ? -7.071 12.809 -9.502 1.00 92.69 90 ALA A O 1
ATOM 724 N N . ASP A 1 91 ? -4.921 12.424 -8.985 1.00 92.44 91 ASP A N 1
ATOM 725 C CA . ASP A 1 91 ? -5.024 10.990 -8.738 1.00 92.44 91 ASP A CA 1
ATOM 726 C C . ASP A 1 91 ? -5.172 10.635 -7.248 1.00 92.44 91 ASP A C 1
ATOM 728 O O . ASP A 1 91 ? -5.589 9.518 -6.925 1.00 92.44 91 ASP A O 1
ATOM 732 N N . GLU A 1 92 ? -4.898 11.568 -6.331 1.00 94.19 92 GLU A N 1
ATOM 733 C CA . GLU A 1 92 ? -5.002 11.350 -4.878 1.00 94.19 92 GLU A CA 1
ATOM 734 C C . GLU A 1 92 ? -6.375 10.805 -4.475 1.00 94.19 92 GLU A C 1
ATOM 736 O O . GLU A 1 92 ? -6.480 9.794 -3.775 1.00 94.19 92 GLU A O 1
ATOM 741 N N . LEU A 1 93 ? -7.452 11.412 -4.988 1.00 94.19 93 LEU A N 1
ATOM 742 C CA . LEU A 1 93 ? -8.816 10.982 -4.683 1.00 94.19 93 LEU A CA 1
ATOM 743 C C . LEU A 1 93 ? -9.088 9.547 -5.155 1.00 94.19 93 LEU A C 1
ATOM 745 O O . LEU A 1 93 ? -9.800 8.801 -4.478 1.00 94.19 93 LEU A O 1
ATOM 749 N N . ARG A 1 94 ? -8.522 9.146 -6.300 1.00 94.12 94 ARG A N 1
ATOM 750 C CA . ARG A 1 94 ? -8.660 7.785 -6.835 1.00 94.12 94 ARG A CA 1
ATOM 751 C C . ARG A 1 94 ? -8.000 6.779 -5.897 1.00 94.12 94 ARG A C 1
ATOM 753 O O . ARG A 1 94 ? -8.622 5.778 -5.545 1.00 94.12 94 ARG A O 1
ATOM 760 N N . TYR A 1 95 ? -6.772 7.049 -5.463 1.00 94.38 95 TYR A N 1
ATOM 761 C CA . TYR A 1 95 ? -6.042 6.143 -4.577 1.00 94.38 95 TYR A CA 1
ATOM 762 C C . TYR A 1 95 ? -6.623 6.104 -3.160 1.00 94.38 95 TYR A C 1
ATOM 764 O O . TYR A 1 95 ? -6.740 5.023 -2.586 1.00 94.38 95 TYR A O 1
ATOM 772 N N . ALA A 1 96 ? -7.083 7.240 -2.628 1.00 94.31 96 ALA A N 1
ATOM 773 C CA . ALA A 1 96 ? -7.776 7.295 -1.342 1.00 94.31 96 ALA A CA 1
ATOM 774 C C . ALA A 1 96 ? -9.067 6.464 -1.343 1.00 94.31 96 ALA A C 1
ATOM 776 O O . ALA A 1 96 ? -9.327 5.716 -0.398 1.00 94.31 96 ALA A O 1
ATOM 777 N N . ARG A 1 97 ? -9.867 6.564 -2.416 1.00 93.50 97 ARG A N 1
ATOM 778 C CA . ARG A 1 97 ? -11.080 5.749 -2.589 1.00 93.50 97 ARG A CA 1
ATOM 779 C C . ARG A 1 97 ? -10.749 4.267 -2.660 1.00 93.50 97 ARG A C 1
ATOM 781 O O . ARG A 1 97 ? -11.344 3.495 -1.917 1.00 93.50 97 ARG A O 1
ATOM 788 N N . ARG A 1 98 ? -9.754 3.891 -3.467 1.00 93.06 98 ARG A N 1
ATOM 789 C CA . ARG A 1 98 ? -9.337 2.492 -3.610 1.00 93.06 98 ARG A CA 1
ATOM 790 C C . ARG A 1 98 ? -8.863 1.893 -2.285 1.00 93.06 98 ARG A C 1
ATOM 792 O O . ARG A 1 98 ? -9.263 0.784 -1.942 1.00 93.06 98 ARG A O 1
ATOM 799 N N . LEU A 1 99 ? -8.066 2.638 -1.513 1.00 94.94 99 LEU A N 1
ATOM 800 C CA . LEU A 1 99 ? -7.658 2.218 -0.171 1.00 94.94 99 LEU A CA 1
ATOM 801 C C . LEU A 1 99 ? -8.880 2.012 0.734 1.00 94.94 99 LEU A C 1
ATOM 803 O O . LEU A 1 99 ? -8.994 0.973 1.380 1.00 94.94 99 LEU A O 1
ATOM 807 N N . ARG A 1 100 ? -9.811 2.973 0.753 1.00 92.69 100 ARG A N 1
ATOM 808 C CA . ARG A 1 100 ? -11.032 2.901 1.566 1.00 92.69 100 ARG A CA 1
ATOM 809 C C . ARG A 1 100 ? -11.877 1.677 1.229 1.00 92.69 100 ARG A C 1
ATOM 811 O O . ARG A 1 100 ? -12.210 0.918 2.130 1.00 92.69 100 ARG A O 1
ATOM 818 N N . GLU A 1 101 ? -12.199 1.479 -0.043 1.00 90.50 101 GLU A N 1
ATOM 819 C CA . GLU A 1 101 ? -13.072 0.395 -0.505 1.00 90.50 101 GLU A CA 1
ATOM 820 C C . GLU A 1 101 ? -12.543 -0.984 -0.098 1.00 90.50 101 GLU A C 1
ATOM 822 O O . GLU A 1 101 ? -13.300 -1.813 0.406 1.00 90.50 101 GLU A O 1
ATOM 827 N N . LEU A 1 102 ? -11.235 -1.204 -0.244 1.00 87.88 102 LEU A N 1
ATOM 828 C CA . LEU A 1 102 ? -10.618 -2.507 0.001 1.00 87.88 102 LEU A CA 1
ATOM 829 C C . LEU A 1 102 ? -10.305 -2.758 1.481 1.00 87.88 102 LEU A C 1
ATOM 831 O O . LEU A 1 102 ? -10.305 -3.907 1.926 1.00 87.88 102 LEU A O 1
ATOM 835 N N . ILE A 1 103 ? -10.094 -1.705 2.276 1.00 87.88 103 ILE A N 1
ATOM 836 C CA . ILE A 1 103 ? -9.811 -1.861 3.706 1.00 87.88 103 ILE A CA 1
ATOM 837 C C . ILE A 1 103 ? -11.074 -1.850 4.578 1.00 87.88 103 ILE A C 1
ATOM 839 O O . ILE A 1 103 ? -11.064 -2.454 5.648 1.00 87.88 103 ILE A O 1
ATOM 843 N N . SER A 1 104 ? -12.175 -1.212 4.154 1.00 78.81 104 SER A N 1
ATOM 844 C CA . SER A 1 104 ? -13.383 -1.048 4.984 1.00 78.81 104 SER A CA 1
ATOM 845 C C . SER A 1 104 ? -13.999 -2.368 5.462 1.00 78.81 104 SER A C 1
ATOM 847 O O . SER A 1 104 ? -14.509 -2.414 6.581 1.00 78.81 104 SER A O 1
ATOM 849 N N . GLY A 1 105 ? -13.921 -3.445 4.671 1.00 73.69 105 GLY A N 1
ATOM 850 C CA . GLY A 1 105 ? -14.339 -4.782 5.117 1.00 73.69 105 GLY A CA 1
ATOM 851 C C . GLY A 1 105 ? -13.508 -5.288 6.302 1.00 73.69 105 GLY A C 1
ATOM 852 O O . GLY A 1 105 ? -14.062 -5.728 7.301 1.00 73.69 105 GLY A O 1
ATOM 853 N N . ASN A 1 106 ? -12.191 -5.083 6.240 1.00 71.50 106 ASN A N 1
ATOM 854 C CA . ASN A 1 106 ? -11.207 -5.531 7.232 1.00 71.50 106 ASN A CA 1
ATOM 855 C C . ASN A 1 106 ? -11.099 -4.621 8.469 1.00 71.50 106 ASN A C 1
ATOM 857 O O . ASN A 1 106 ? -10.468 -4.971 9.472 1.00 71.50 106 ASN A O 1
ATOM 861 N N . ILE A 1 107 ? -11.649 -3.408 8.406 1.00 70.81 107 ILE A N 1
ATOM 862 C CA . ILE A 1 107 ? -11.758 -2.532 9.576 1.00 70.81 107 ILE A CA 1
ATOM 863 C C . ILE A 1 107 ? -12.866 -3.038 10.506 1.00 70.81 107 ILE A C 1
ATOM 865 O O . ILE A 1 107 ? -12.685 -3.021 11.719 1.00 70.81 107 ILE A O 1
ATOM 869 N N . ARG A 1 108 ? -13.986 -3.530 9.963 1.00 62.00 108 ARG A N 1
ATOM 870 C CA . ARG A 1 108 ? -15.133 -3.985 10.769 1.00 62.00 108 ARG A CA 1
ATOM 871 C C . ARG A 1 108 ? -14.829 -5.235 11.595 1.00 62.00 108 ARG A C 1
ATOM 873 O O . ARG A 1 108 ? -15.369 -5.371 12.688 1.00 62.00 108 ARG A O 1
ATOM 880 N N . ASP A 1 109 ? -13.923 -6.091 11.130 1.00 57.44 109 ASP A N 1
ATOM 881 C CA . ASP A 1 109 ? -13.525 -7.301 11.858 1.00 57.44 109 ASP A CA 1
ATOM 882 C C . ASP A 1 109 ? -12.784 -6.998 13.180 1.00 57.44 109 ASP A C 1
ATOM 884 O O . ASP A 1 109 ? -12.877 -7.782 14.121 1.00 57.44 109 ASP A O 1
ATOM 888 N N . LEU A 1 110 ? -12.153 -5.819 13.327 1.00 52.19 110 LEU A N 1
ATOM 889 C CA . LEU A 1 110 ? -11.530 -5.385 14.595 1.00 52.19 110 LEU A CA 1
ATOM 890 C C . LEU A 1 110 ? -12.536 -5.212 15.736 1.00 52.19 110 LEU A C 1
ATOM 892 O O . LEU A 1 110 ? -12.182 -5.440 16.890 1.00 52.19 110 LEU A O 1
ATOM 896 N N . GLN A 1 111 ? -13.771 -4.789 15.441 1.00 51.62 111 GLN A N 1
ATOM 897 C CA . GLN A 1 111 ? -14.773 -4.588 16.491 1.00 51.62 111 GLN A CA 1
ATOM 898 C C . GLN A 1 111 ? -15.190 -5.907 17.145 1.00 51.62 111 GLN A C 1
ATOM 900 O O . GLN A 1 111 ? -15.598 -5.899 1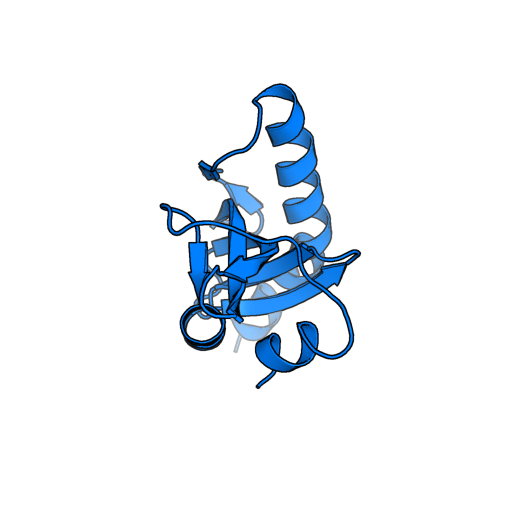8.298 1.00 51.62 111 GLN A O 1
ATOM 905 N N . ARG A 1 112 ? -15.068 -7.043 16.447 1.00 49.22 112 ARG A N 1
ATOM 906 C CA . ARG A 1 112 ? -15.423 -8.350 17.016 1.00 49.22 112 ARG A CA 1
ATOM 907 C C . ARG A 1 112 ? -14.342 -8.945 17.911 1.00 49.22 112 ARG A C 1
ATOM 909 O O . ARG A 1 112 ? -14.690 -9.630 18.866 1.00 49.22 112 ARG A O 1
ATOM 916 N N . ASP A 1 113 ? -13.070 -8.680 17.625 1.00 48.25 113 ASP A N 1
ATOM 917 C CA . ASP A 1 113 ? -11.955 -9.250 18.393 1.00 48.25 113 ASP A CA 1
ATOM 918 C C . ASP A 1 113 ? -11.573 -8.417 19.632 1.00 48.25 113 ASP A C 1
ATOM 920 O O . ASP A 1 113 ? -10.890 -8.927 20.517 1.00 48.25 113 ASP A O 1
ATOM 924 N N . GLY A 1 114 ? -12.026 -7.160 19.730 1.00 45.31 114 GLY A N 1
ATOM 925 C CA . GLY A 1 114 ? -11.786 -6.282 20.886 1.00 45.31 114 GLY A CA 1
ATOM 926 C C . GLY A 1 114 ? -12.773 -6.427 22.055 1.00 45.31 114 GLY A C 1
ATOM 927 O O . GLY A 1 114 ? -12.532 -5.850 23.110 1.00 45.31 114 GLY A O 1
ATOM 928 N N . ASP A 1 115 ? -13.855 -7.190 21.879 1.00 45.56 115 ASP A N 1
ATOM 929 C CA . ASP A 1 115 ? -14.941 -7.372 22.860 1.00 45.56 115 ASP A CA 1
ATOM 930 C C . ASP A 1 115 ? -14.773 -8.641 23.731 1.00 45.5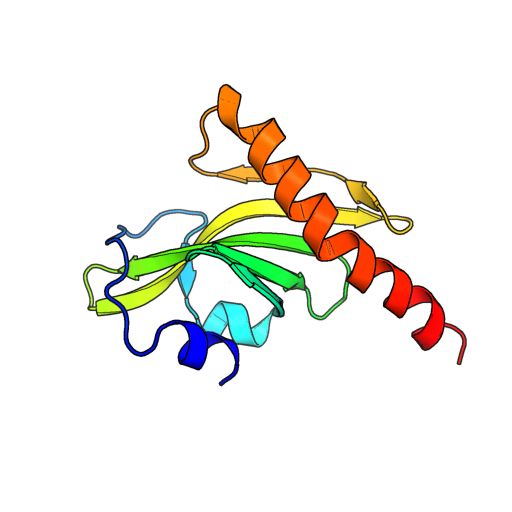6 115 ASP A C 1
ATOM 932 O O . ASP A 1 115 ? -15.754 -9.169 24.264 1.00 45.56 115 ASP A O 1
ATOM 936 N N . ARG A 1 116 ? -13.549 -9.173 23.873 1.00 38.59 116 ARG A N 1
ATOM 937 C CA . ARG A 1 116 ? -13.293 -10.432 24.594 1.00 38.59 116 ARG A CA 1
ATOM 938 C C . ARG A 1 116 ? -12.387 -10.300 25.811 1.00 38.59 116 ARG A C 1
ATOM 940 O O . ARG A 1 116 ? -11.350 -9.612 25.712 1.00 38.59 116 ARG A O 1
#

Radius of gyration: 14.15 Å; chains: 1; bounding box: 35×31×39 Å

Sequence (116 aa):
MEFERLFEGKPWPATTERVGIMSVDSLGRQWVLVAEECGYLIAKSRDGKAGLLGRMCEREDGKSCIEVLVRAEIENSELRHYEFWYVDAADELRYARRLRELISGNIRDLQRDGDR

pLDDT: mean 88.09, std 12.63, range [38.59, 97.31]

Organism: NCBI:txid488446

Foldseek 3Di:
DVQVVVPPDDAFAEDEDDPQKFAPVRCVVFWDWQDDDPQKTWTAGPVRFKIWIWGWHAYPVRGTITRTAWMFTQDPLDTHDIDGDPDDPVCSVVRNVVNRVRCSVVSVVVVVVVPD